Protein AF-A0A4P9YYE5-F1 (afdb_monomer_lite)

Secondary structure (DSSP, 8-state):
---EE--SSSS-EEE-TT--HHHHHHHHHTT--EEEPPPP----------TTTTPPP---

Radius of gyration: 18.43 Å; chains: 1; bounding box: 43×34×32 Å

Organism: NCBI:txid1712513

Foldseek 3Di:
DWDWDDPPPPQAIETEPPDDVVVVVVCVVVPHHYDYDDDDDDPDDDDDDDPVPPDDDDDD

Sequence (60 aa):
MPRFHHQLLPHQVEVEAAFDETIAGELKRRGHALVRSPQETIREIHAVSDGRKHGKAAGY

InterPro domains:
  IPR029055 Nucleophile aminohydrolases, N-terminal [SSF56235] (1-60)
  IPR043137 Gamma-glutamyltranspeptidase, small subunit, C-terminal domain [G3DSA:3.60.20.40] (1-60)

Structure (mmCIF, N/CA/C/O backbone):
data_AF-A0A4P9YYE5-F1
#
_entry.id   AF-A0A4P9YYE5-F1
#
loop_
_atom_site.group_PDB
_atom_site.id
_atom_site.type_symbol
_atom_site.label_atom_id
_atom_site.label_alt_id
_atom_site.label_comp_id
_atom_site.label_asym_id
_atom_site.label_entity_id
_atom_site.label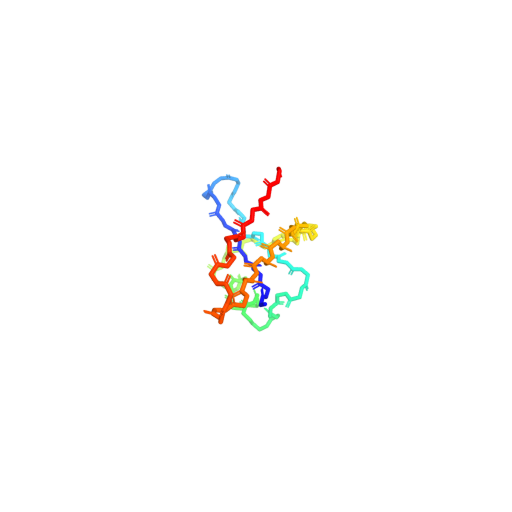_seq_id
_atom_site.pdbx_PDB_ins_code
_atom_site.Cartn_x
_atom_site.Cartn_y
_atom_site.Cartn_z
_atom_site.occupancy
_atom_site.B_iso_or_equiv
_atom_site.auth_seq_id
_atom_site.auth_comp_id
_atom_site.auth_asym_id
_atom_site.auth_atom_id
_atom_site.pdbx_PDB_model_num
ATOM 1 N N . MET A 1 1 ? 3.924 -10.453 -9.175 1.00 70.06 1 MET A N 1
ATOM 2 C CA . MET A 1 1 ? 2.976 -10.400 -8.037 1.00 70.06 1 MET A CA 1
ATOM 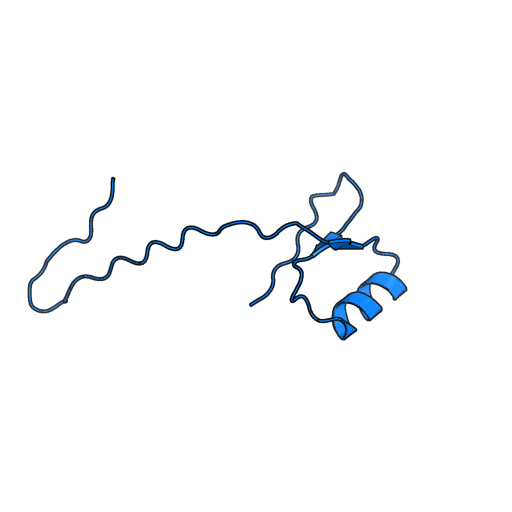3 C C . MET A 1 1 ? 3.011 -8.987 -7.471 1.00 70.06 1 MET A C 1
ATOM 5 O O . MET A 1 1 ? 4.121 -8.491 -7.318 1.00 70.06 1 MET A O 1
ATOM 9 N N . PRO A 1 2 ? 1.862 -8.333 -7.226 1.00 82.25 2 PRO A N 1
ATOM 10 C CA . PRO A 1 2 ? 1.816 -6.964 -6.710 1.00 82.25 2 PRO A CA 1
ATOM 11 C C . PRO A 1 2 ? 2.308 -6.889 -5.257 1.00 82.25 2 PRO A C 1
ATOM 13 O O . PRO A 1 2 ? 2.031 -7.786 -4.459 1.00 82.25 2 PRO A O 1
ATOM 16 N N . ARG A 1 3 ? 3.042 -5.827 -4.921 1.00 85.44 3 ARG A N 1
ATOM 17 C CA . ARG A 1 3 ? 3.672 -5.621 -3.605 1.00 85.44 3 ARG A CA 1
ATOM 18 C C . ARG A 1 3 ? 2.888 -4.643 -2.728 1.00 85.44 3 ARG A C 1
ATOM 20 O O . ARG A 1 3 ? 2.100 -3.829 -3.214 1.00 85.44 3 ARG A O 1
ATOM 27 N N . PHE A 1 4 ? 3.153 -4.719 -1.426 1.00 89.69 4 PHE A N 1
ATOM 28 C CA . PHE A 1 4 ? 2.761 -3.708 -0.450 1.00 89.69 4 PHE A CA 1
ATOM 29 C C . PHE A 1 4 ? 3.896 -3.452 0.549 1.00 89.69 4 PHE A C 1
ATOM 31 O O . PHE A 1 4 ? 4.764 -4.307 0.736 1.00 89.69 4 PHE A O 1
ATOM 38 N N . HIS A 1 5 ? 3.885 -2.287 1.191 1.00 90.88 5 HIS A N 1
ATOM 39 C CA . HIS A 1 5 ? 4.917 -1.843 2.122 1.00 90.88 5 HIS A CA 1
ATOM 40 C C . HIS A 1 5 ? 4.323 -1.024 3.280 1.00 90.88 5 HIS A C 1
ATOM 42 O O . HIS A 1 5 ? 3.346 -0.302 3.105 1.00 90.88 5 HIS A O 1
ATOM 48 N N . HIS A 1 6 ? 4.916 -1.131 4.471 1.00 92.12 6 HIS A N 1
ATOM 49 C CA . HIS A 1 6 ? 4.609 -0.294 5.633 1.00 92.12 6 HIS A CA 1
ATOM 50 C C . HIS A 1 6 ? 5.880 -0.137 6.479 1.00 92.12 6 HIS A C 1
ATOM 52 O O . HIS A 1 6 ? 6.435 -1.133 6.942 1.00 92.12 6 HIS A O 1
ATOM 58 N N . GLN A 1 7 ? 6.325 1.096 6.721 1.00 92.38 7 GLN A N 1
ATOM 59 C CA . GLN A 1 7 ? 7.579 1.409 7.437 1.00 92.38 7 GLN A CA 1
ATOM 60 C C . GLN A 1 7 ? 7.359 1.992 8.838 1.00 92.38 7 GLN A C 1
ATOM 62 O O . GLN A 1 7 ? 8.176 2.752 9.347 1.00 92.38 7 GLN A O 1
ATOM 67 N N . LEU A 1 8 ? 6.244 1.625 9.476 1.00 90.62 8 LEU A N 1
ATOM 68 C CA . LEU A 1 8 ? 5.768 2.148 10.762 1.00 90.62 8 LEU A CA 1
ATOM 69 C C . LEU A 1 8 ? 5.315 3.612 10.682 1.00 90.62 8 LEU A C 1
ATOM 71 O O . LEU A 1 8 ? 4.161 3.873 11.001 1.00 90.62 8 LEU A O 1
ATOM 75 N N . LEU A 1 9 ? 6.177 4.527 10.238 1.00 86.62 9 LEU A N 1
ATOM 76 C CA . LEU A 1 9 ? 5.886 5.944 10.017 1.00 86.62 9 LEU A CA 1
ATOM 77 C C . LEU A 1 9 ? 6.231 6.336 8.566 1.00 86.62 9 LEU A C 1
ATOM 79 O O . LEU A 1 9 ? 7.351 6.065 8.143 1.00 86.62 9 LEU A O 1
ATOM 83 N N . PRO A 1 10 ? 5.338 7.006 7.811 1.00 87.25 10 PRO A N 1
ATOM 84 C CA . PRO A 1 10 ? 3.953 7.334 8.161 1.00 87.25 10 PRO A CA 1
ATOM 85 C C . PRO A 1 10 ? 3.094 6.076 8.378 1.00 87.25 10 PRO A C 1
ATOM 87 O O . PRO A 1 10 ? 3.400 5.008 7.852 1.00 87.25 10 PRO A O 1
ATOM 90 N N . HIS A 1 11 ? 2.024 6.198 9.173 1.00 92.69 11 HIS A N 1
ATOM 91 C CA . HIS A 1 11 ? 1.106 5.098 9.513 1.00 92.69 11 HIS A CA 1
ATOM 92 C C . HIS A 1 11 ? 0.174 4.742 8.340 1.00 92.69 11 HIS A C 1
ATOM 94 O O . HIS A 1 11 ? -1.046 4.890 8.424 1.00 92.69 11 HIS A O 1
ATOM 100 N N . GLN A 1 12 ? 0.754 4.312 7.223 1.00 92.75 12 GLN A N 1
ATOM 101 C CA . GLN A 1 12 ? 0.039 3.967 6.001 1.00 92.75 12 GLN A CA 1
ATOM 102 C C . GLN A 1 12 ? 0.665 2.750 5.328 1.00 92.75 12 GLN A C 1
ATOM 104 O O . GLN A 1 12 ? 1.880 2.553 5.349 1.00 92.75 12 GLN A O 1
ATOM 109 N N . VAL A 1 13 ? -0.184 1.931 4.718 1.00 93.00 13 VAL A N 1
ATOM 110 C CA . VAL A 1 13 ? 0.222 0.812 3.874 1.00 93.00 13 VAL A CA 1
ATOM 111 C C . VAL A 1 13 ? 0.237 1.298 2.433 1.00 93.00 13 VAL A C 1
ATOM 113 O O . VAL A 1 13 ? -0.798 1.663 1.875 1.00 93.00 13 VAL A O 1
ATOM 116 N N . GLU A 1 14 ? 1.406 1.290 1.820 1.00 93.38 14 GLU A N 1
ATOM 117 C CA . GLU A 1 14 ? 1.563 1.583 0.405 1.00 93.38 14 GLU A CA 1
ATOM 118 C C . GLU A 1 14 ? 1.335 0.310 -0.398 1.00 93.38 14 GLU A C 1
ATOM 120 O O . GLU A 1 14 ? 1.931 -0.725 -0.112 1.00 93.38 14 GLU A O 1
ATOM 125 N N . VAL A 1 15 ? 0.448 0.368 -1.387 1.00 91.75 15 VAL A N 1
ATOM 126 C CA . VAL A 1 15 ? 0.106 -0.774 -2.240 1.00 91.75 15 VAL A CA 1
ATOM 127 C C . VAL A 1 15 ? 0.282 -0.406 -3.707 1.00 91.75 15 VAL A C 1
ATOM 129 O O . VAL A 1 15 ? -0.025 0.713 -4.125 1.00 91.75 15 VAL A O 1
ATOM 132 N N . GLU A 1 16 ? 0.752 -1.350 -4.516 1.00 90.62 16 GLU A N 1
ATOM 133 C CA . GLU A 1 16 ? 0.849 -1.154 -5.963 1.00 90.62 16 GLU A CA 1
ATOM 134 C C . GLU A 1 16 ? -0.539 -1.090 -6.632 1.00 90.62 16 GLU A C 1
ATOM 136 O O . GLU A 1 16 ? -1.561 -1.519 -6.083 1.00 90.62 16 GLU A O 1
ATOM 141 N N . ALA A 1 17 ? -0.591 -0.558 -7.857 1.00 85.12 17 ALA A N 1
ATOM 142 C CA . ALA A 1 17 ? -1.840 -0.383 -8.604 1.00 85.12 17 ALA A CA 1
ATOM 143 C C . ALA A 1 17 ? -2.599 -1.701 -8.843 1.00 85.12 17 ALA A C 1
ATOM 145 O O . ALA A 1 17 ? -3.822 -1.717 -8.786 1.00 85.12 17 ALA A O 1
ATOM 146 N N . ALA A 1 18 ? -1.881 -2.805 -9.062 1.00 89.00 18 ALA A N 1
ATOM 147 C CA . ALA A 1 18 ? -2.471 -4.119 -9.321 1.00 89.00 18 ALA A CA 1
ATOM 148 C C . ALA A 1 18 ? -2.750 -4.940 -8.044 1.00 89.00 18 ALA A C 1
ATOM 150 O O . ALA A 1 18 ? -3.005 -6.138 -8.140 1.00 89.00 18 ALA A O 1
ATOM 151 N N . PHE A 1 19 ? -2.646 -4.341 -6.851 1.00 91.00 19 PHE A N 1
ATOM 152 C CA . PHE A 1 19 ? -2.879 -5.038 -5.584 1.00 91.00 19 PHE A CA 1
ATOM 153 C C . PHE A 1 19 ? -4.345 -5.469 -5.427 1.00 91.00 19 PHE A C 1
ATOM 155 O O . PHE A 1 19 ? -5.250 -4.707 -5.762 1.00 91.00 19 PHE A O 1
ATOM 162 N N . ASP A 1 20 ? -4.560 -6.674 -4.893 1.00 93.56 20 ASP A N 1
ATOM 163 C CA . ASP A 1 20 ? -5.875 -7.307 -4.751 1.00 93.56 20 ASP A CA 1
ATOM 164 C C . ASP A 1 20 ? -6.851 -6.442 -3.931 1.00 93.56 20 ASP A C 1
ATOM 166 O O . ASP A 1 20 ? -6.593 -6.099 -2.773 1.00 93.56 20 ASP A O 1
ATOM 170 N N . GLU A 1 21 ? -7.992 -6.103 -4.533 1.00 93.25 21 GLU A N 1
ATOM 171 C CA . GLU A 1 21 ? -9.002 -5.232 -3.922 1.00 93.25 21 GLU A CA 1
ATOM 172 C C . GLU A 1 21 ? -9.767 -5.897 -2.770 1.00 93.25 21 GLU A C 1
ATOM 174 O O . GLU A 1 21 ? -10.201 -5.213 -1.841 1.00 93.25 21 GLU A O 1
ATOM 179 N N . THR A 1 22 ? -9.897 -7.225 -2.777 1.00 96.19 22 THR A N 1
ATOM 180 C CA . THR A 1 22 ? -10.508 -7.976 -1.672 1.00 96.19 22 THR A CA 1
ATOM 181 C C . THR A 1 22 ? -9.631 -7.854 -0.433 1.00 96.19 22 THR A C 1
ATOM 183 O O . THR A 1 22 ? -10.105 -7.470 0.638 1.00 96.19 22 THR A O 1
ATOM 186 N N . ILE A 1 23 ? -8.325 -8.094 -0.587 1.00 94.81 23 ILE A N 1
ATOM 187 C CA . ILE A 1 23 ? -7.351 -7.951 0.504 1.00 94.81 23 ILE A CA 1
ATOM 188 C C . ILE A 1 23 ? -7.262 -6.486 0.951 1.00 94.81 23 ILE A C 1
ATOM 190 O O . ILE A 1 23 ? -7.241 -6.206 2.151 1.00 94.81 23 ILE A O 1
ATOM 194 N N . ALA A 1 24 ? -7.271 -5.535 0.012 1.00 93.88 24 ALA A N 1
ATOM 195 C CA . ALA A 1 24 ? -7.309 -4.110 0.334 1.00 93.88 24 ALA A CA 1
ATOM 196 C C . ALA A 1 24 ? -8.545 -3.744 1.178 1.00 93.88 24 ALA A C 1
ATOM 198 O O . ALA A 1 24 ? -8.436 -2.979 2.140 1.00 93.88 24 ALA A O 1
ATOM 199 N N . GLY A 1 25 ? -9.711 -4.313 0.859 1.00 96.00 25 GLY A N 1
ATOM 200 C CA . GLY A 1 25 ? -10.943 -4.151 1.630 1.00 96.00 25 GLY A CA 1
ATOM 201 C C . GLY A 1 25 ? -10.833 -4.702 3.054 1.00 96.00 25 GLY A C 1
ATOM 202 O O . GLY A 1 25 ? -11.189 -4.011 4.010 1.00 96.00 25 GLY A O 1
ATOM 203 N N . GLU A 1 26 ? -10.288 -5.910 3.215 1.00 97.25 26 GLU A N 1
ATOM 204 C CA . GLU A 1 26 ? -10.024 -6.520 4.526 1.00 97.25 26 GLU A CA 1
ATOM 205 C C . GLU A 1 26 ? -9.099 -5.655 5.393 1.00 97.25 26 GLU A C 1
ATOM 207 O O . GLU A 1 26 ? -9.375 -5.443 6.576 1.00 97.25 26 GLU A O 1
ATOM 212 N N . LEU A 1 27 ? -8.024 -5.116 4.811 1.00 95.44 27 LEU A N 1
ATOM 213 C CA . LEU A 1 27 ? -7.072 -4.255 5.516 1.00 95.44 27 LEU A CA 1
ATOM 214 C C . LEU A 1 27 ? -7.720 -2.942 5.967 1.00 95.44 27 LEU A C 1
ATOM 216 O O . LEU A 1 27 ? -7.544 -2.535 7.117 1.00 95.44 27 LEU A O 1
ATOM 220 N N . LYS A 1 28 ? -8.535 -2.320 5.108 1.00 95.88 28 LYS A N 1
ATOM 221 C CA . LYS A 1 28 ? -9.299 -1.119 5.474 1.00 95.88 28 LYS A CA 1
ATOM 222 C C . LYS A 1 28 ? -10.250 -1.387 6.638 1.00 95.88 28 LYS A C 1
ATOM 224 O O . LYS A 1 28 ? -10.287 -0.594 7.575 1.00 95.88 28 LYS A O 1
ATOM 229 N N . ARG A 1 29 ? -10.973 -2.517 6.642 1.00 97.50 29 ARG A N 1
ATOM 230 C CA . ARG A 1 29 ? -11.864 -2.865 7.769 1.00 97.50 29 ARG A CA 1
ATOM 231 C C . ARG A 1 29 ? -11.126 -3.047 9.092 1.00 97.50 29 ARG A C 1
ATOM 233 O O . ARG A 1 29 ? -11.713 -2.828 10.145 1.00 97.50 29 ARG A O 1
ATOM 240 N N . ARG A 1 30 ? -9.860 -3.457 9.042 1.00 96.75 30 ARG A N 1
ATOM 241 C CA . ARG A 1 30 ? -8.996 -3.612 10.221 1.00 96.75 30 ARG A CA 1
ATOM 242 C C . ARG A 1 30 ? -8.359 -2.295 10.682 1.00 96.75 30 ARG A C 1
ATOM 244 O O . ARG A 1 30 ? -7.634 -2.304 11.668 1.00 96.75 30 ARG A O 1
ATOM 251 N N . GLY A 1 31 ? -8.640 -1.179 10.005 1.00 95.94 31 GLY A N 1
ATOM 252 C CA . GLY A 1 31 ? -8.169 0.155 10.383 1.00 95.94 31 GLY A CA 1
ATOM 253 C C . GLY A 1 31 ? -6.879 0.602 9.694 1.00 95.94 31 GLY A C 1
ATOM 254 O O . GLY A 1 31 ? -6.310 1.617 10.086 1.00 95.94 31 GLY A O 1
ATOM 255 N N . HIS A 1 32 ? -6.403 -0.114 8.670 1.00 96.06 32 HIS A N 1
ATOM 256 C CA . HIS A 1 32 ? -5.230 0.320 7.912 1.00 96.06 32 HIS A CA 1
ATOM 257 C C . HIS A 1 32 ? -5.591 1.421 6.907 1.00 96.06 32 HIS A C 1
ATOM 259 O O . HIS A 1 32 ? -6.504 1.266 6.091 1.00 96.06 32 HIS A O 1
ATOM 265 N N . ALA A 1 33 ? -4.828 2.514 6.922 1.00 94.62 33 ALA A N 1
ATOM 266 C CA . ALA A 1 33 ? -4.853 3.519 5.866 1.00 94.62 33 ALA A CA 1
ATOM 267 C C . ALA A 1 33 ? -4.039 3.012 4.667 1.00 94.62 33 ALA A C 1
ATOM 269 O O . ALA A 1 33 ? -2.875 2.656 4.831 1.00 94.62 33 ALA A O 1
ATOM 270 N N . LEU A 1 34 ? -4.642 2.953 3.476 1.00 94.00 34 LEU A N 1
ATOM 271 C CA . LEU A 1 34 ? -3.971 2.499 2.253 1.00 94.00 34 LEU A CA 1
ATOM 272 C C . LEU A 1 34 ? -3.699 3.677 1.319 1.00 94.00 34 LEU A C 1
ATOM 274 O O . LEU A 1 34 ? -4.593 4.488 1.073 1.00 94.00 34 LEU A O 1
ATOM 278 N N . VAL A 1 35 ? -2.502 3.708 0.741 1.00 93.25 35 VAL A N 1
ATOM 279 C CA . VAL A 1 35 ? -2.086 4.678 -0.279 1.00 93.25 35 VAL A CA 1
ATOM 280 C C . VAL A 1 35 ? -1.585 3.923 -1.507 1.00 93.25 35 VAL A C 1
ATOM 282 O O . VAL A 1 35 ? -0.918 2.898 -1.387 1.00 93.25 35 VAL A O 1
ATOM 285 N N . ARG A 1 36 ? -1.925 4.401 -2.709 1.00 88.50 36 ARG A N 1
ATOM 286 C CA . ARG A 1 36 ? -1.412 3.815 -3.954 1.00 88.50 36 ARG A CA 1
ATOM 287 C C . ARG A 1 36 ? -0.011 4.351 -4.221 1.00 88.50 36 ARG A C 1
ATOM 289 O O . ARG A 1 36 ? 0.172 5.561 -4.322 1.00 88.50 36 ARG A O 1
ATOM 296 N N . SER A 1 37 ? 0.949 3.444 -4.341 1.00 80.00 37 SER A N 1
ATOM 297 C CA . SER A 1 37 ? 2.317 3.785 -4.715 1.00 80.00 37 SER A CA 1
ATOM 298 C C . SER A 1 37 ? 2.423 3.937 -6.242 1.00 80.00 37 SER A C 1
ATOM 300 O O . SER A 1 37 ? 1.863 3.104 -6.970 1.00 80.00 37 SER A O 1
ATOM 302 N N . PRO A 1 38 ? 3.100 4.983 -6.758 1.00 66.25 38 PRO A N 1
ATOM 303 C CA . PRO A 1 38 ? 3.505 5.019 -8.159 1.00 66.25 38 PRO A CA 1
ATOM 304 C C . PRO A 1 38 ? 4.445 3.838 -8.434 1.00 66.25 38 PRO A C 1
ATOM 306 O O . PRO A 1 38 ? 5.293 3.529 -7.603 1.00 66.25 38 PRO A O 1
ATOM 309 N N . GLN A 1 39 ? 4.275 3.150 -9.570 1.00 58.81 39 GLN A N 1
ATOM 310 C CA . GLN A 1 39 ? 5.011 1.914 -9.857 1.00 58.81 39 GLN A CA 1
ATOM 311 C C . GLN A 1 39 ? 6.519 2.083 -9.628 1.00 58.81 39 GLN A C 1
ATOM 313 O O . GLN A 1 39 ? 7.185 2.827 -10.349 1.00 58.81 39 GLN A O 1
ATOM 318 N N . GLU A 1 40 ? 7.075 1.348 -8.665 1.00 57.56 40 GLU A N 1
ATOM 319 C CA . GLU A 1 40 ? 8.522 1.260 -8.543 1.00 57.56 40 GLU A CA 1
ATOM 320 C C . GLU A 1 40 ? 9.086 0.450 -9.710 1.00 57.56 40 GLU A C 1
ATOM 322 O O . GLU A 1 40 ? 8.756 -0.723 -9.903 1.00 57.56 40 GLU A O 1
ATOM 327 N N . THR A 1 41 ? 9.965 1.080 -10.487 1.00 49.94 41 THR A N 1
ATOM 328 C CA . THR A 1 41 ? 10.692 0.428 -11.577 1.00 49.94 41 THR A CA 1
ATOM 329 C C . THR A 1 41 ? 11.696 -0.570 -11.000 1.00 49.94 41 THR A C 1
ATOM 331 O O . THR A 1 41 ? 12.830 -0.213 -10.680 1.00 49.94 41 THR A O 1
ATOM 334 N N . ILE A 1 42 ? 11.309 -1.840 -10.876 1.00 53.66 42 ILE A N 1
ATOM 335 C CA . ILE A 1 42 ? 12.284 -2.913 -10.672 1.00 53.66 42 ILE A CA 1
ATOM 336 C C . ILE A 1 42 ? 13.069 -3.043 -11.981 1.00 53.66 42 ILE A C 1
ATOM 338 O O . ILE A 1 42 ? 12.521 -3.458 -13.002 1.00 53.66 42 ILE A O 1
ATOM 342 N N . ARG A 1 43 ? 14.356 -2.685 -11.981 1.00 48.88 43 ARG A N 1
ATOM 343 C CA . ARG A 1 43 ? 15.265 -3.098 -13.057 1.00 48.88 43 ARG A CA 1
ATOM 344 C C . ARG A 1 43 ? 15.634 -4.554 -12.813 1.00 48.88 43 ARG A C 1
ATOM 346 O O . ARG A 1 43 ? 16.606 -4.846 -12.126 1.00 48.88 43 ARG A O 1
ATOM 353 N N . GLU A 1 44 ? 14.816 -5.464 -1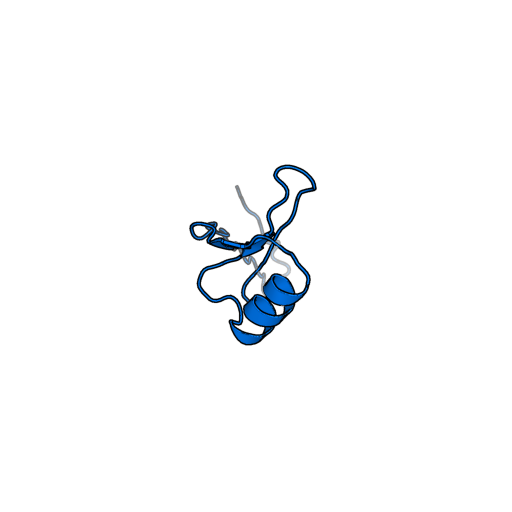3.323 1.00 53.16 44 GLU A N 1
ATOM 354 C CA . GLU A 1 44 ? 15.109 -6.892 -13.259 1.00 53.16 44 GLU A CA 1
ATOM 355 C C . GLU A 1 44 ? 16.235 -7.201 -14.261 1.00 53.16 44 GLU A C 1
ATOM 357 O O . GLU A 1 44 ? 16.033 -7.177 -15.474 1.00 53.16 44 GLU A O 1
ATOM 362 N N . ILE A 1 45 ? 17.456 -7.428 -13.764 1.00 60.41 45 ILE A N 1
ATOM 363 C CA . ILE A 1 45 ? 18.574 -7.917 -14.580 1.00 60.41 45 ILE A CA 1
ATOM 364 C C . ILE A 1 45 ? 18.768 -9.390 -14.240 1.00 60.41 45 ILE A C 1
ATOM 366 O O . ILE A 1 45 ? 19.370 -9.735 -13.226 1.00 60.41 45 ILE A O 1
ATOM 370 N N . HIS A 1 46 ? 18.242 -10.266 -15.092 1.00 58.31 46 HIS A N 1
ATOM 371 C CA . HIS A 1 46 ? 18.486 -11.701 -15.006 1.00 58.31 46 HIS A CA 1
ATOM 372 C C . HIS A 1 46 ? 19.597 -12.079 -15.983 1.00 58.31 46 HIS A C 1
ATOM 374 O O . HIS A 1 46 ? 19.404 -12.057 -17.197 1.00 58.31 46 HIS A O 1
ATOM 380 N N . ALA A 1 47 ? 20.763 -12.441 -15.449 1.00 60.56 47 ALA A N 1
ATOM 381 C CA . ALA A 1 47 ? 21.862 -12.986 -16.232 1.00 60.56 47 ALA A CA 1
ATOM 382 C C . ALA A 1 47 ? 21.975 -14.495 -15.976 1.00 60.56 47 ALA A C 1
ATOM 384 O O . ALA A 1 47 ? 22.177 -14.928 -14.843 1.00 60.56 47 ALA A O 1
ATOM 385 N N . VAL A 1 48 ? 21.844 -15.297 -17.035 1.00 55.84 48 VAL A N 1
ATOM 386 C CA . VAL A 1 48 ? 21.982 -16.760 -16.983 1.00 55.84 48 VAL A CA 1
ATOM 387 C C . VAL A 1 48 ? 23.013 -17.190 -18.023 1.00 55.84 48 VAL A C 1
ATOM 389 O O . VAL A 1 48 ? 22.890 -16.847 -19.197 1.00 55.84 48 VAL A O 1
ATOM 392 N N . SER A 1 49 ? 24.022 -17.949 -17.594 1.00 55.69 49 SER A N 1
ATOM 393 C CA . SER A 1 49 ? 25.033 -18.539 -18.479 1.00 55.69 49 SER A CA 1
ATOM 394 C C . SER A 1 49 ? 24.727 -20.007 -18.772 1.00 55.69 49 SER A C 1
ATOM 396 O O . SER A 1 49 ? 24.338 -20.752 -17.874 1.00 55.69 49 SER A O 1
ATOM 398 N N . ASP A 1 50 ? 24.962 -20.445 -20.013 1.00 49.69 50 ASP A N 1
ATOM 399 C CA . ASP A 1 50 ? 24.833 -21.853 -20.408 1.00 49.69 50 ASP A CA 1
ATOM 400 C C . ASP A 1 50 ? 25.862 -22.730 -19.667 1.00 49.69 50 ASP A C 1
ATOM 402 O O . ASP A 1 50 ? 27.081 -22.569 -19.811 1.00 49.69 50 ASP A O 1
ATOM 406 N N . GLY A 1 51 ? 25.356 -23.690 -18.888 1.00 57.19 51 GLY A N 1
ATOM 407 C CA . GLY A 1 51 ? 26.152 -24.601 -18.066 1.00 57.19 51 GLY A CA 1
ATOM 408 C C . GLY A 1 51 ? 27.067 -25.546 -18.850 1.00 57.19 51 GLY A C 1
ATOM 409 O O . GLY A 1 51 ? 27.971 -26.131 -18.260 1.00 57.19 51 GLY A O 1
ATOM 410 N N . ARG A 1 52 ? 26.900 -25.676 -20.172 1.00 63.41 52 ARG A N 1
ATOM 411 C CA . ARG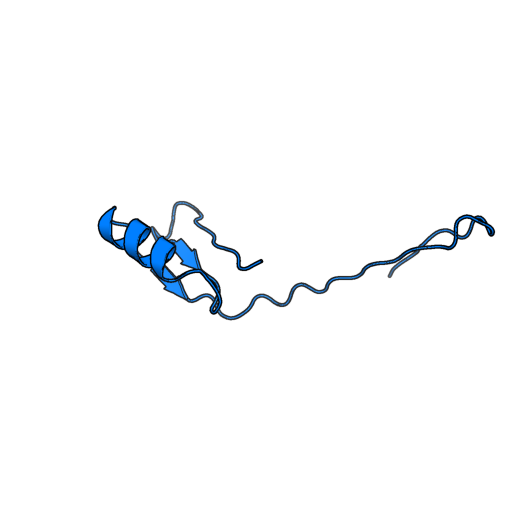 A 1 52 ? 27.776 -26.505 -21.017 1.00 63.41 52 ARG A CA 1
ATOM 412 C C . ARG A 1 52 ? 29.104 -25.830 -21.363 1.00 63.41 52 ARG A C 1
ATOM 414 O O . ARG A 1 52 ? 30.016 -26.508 -21.825 1.00 63.41 52 ARG A O 1
ATOM 421 N N . LYS A 1 53 ? 29.218 -24.509 -21.171 1.00 52.97 53 LYS A N 1
ATOM 422 C CA . LYS A 1 53 ? 30.371 -23.709 -21.631 1.00 52.97 53 LYS A CA 1
ATOM 423 C C . LYS A 1 53 ? 31.112 -22.968 -20.508 1.00 52.97 53 LYS A C 1
ATOM 425 O O . LYS A 1 53 ? 31.996 -22.167 -20.791 1.00 52.97 53 LYS A O 1
ATOM 430 N N . HIS A 1 54 ? 30.765 -23.219 -19.243 1.00 61.84 54 HIS A N 1
ATOM 431 C CA . HIS A 1 54 ? 31.407 -22.628 -18.052 1.00 61.84 54 HIS A CA 1
ATOM 432 C C . HIS A 1 54 ? 31.530 -21.085 -18.051 1.00 61.84 54 HIS A C 1
ATOM 434 O O . HIS A 1 54 ? 32.371 -20.529 -17.342 1.00 61.84 54 HIS A O 1
ATOM 440 N N . GLY A 1 55 ? 30.705 -20.370 -18.823 1.00 61.75 55 GLY A N 1
ATOM 441 C CA . GLY A 1 55 ? 30.715 -18.906 -18.846 1.00 61.75 55 GLY A CA 1
ATOM 442 C C . GLY A 1 55 ? 30.188 -18.329 -17.530 1.00 61.75 55 GLY A C 1
ATOM 443 O O . GLY A 1 55 ? 29.192 -18.812 -16.997 1.00 61.75 55 GLY A O 1
ATOM 444 N N . LYS A 1 56 ? 30.820 -17.279 -16.999 1.00 65.44 56 LYS A N 1
ATOM 445 C CA . LYS A 1 56 ? 30.324 -16.558 -15.816 1.00 65.44 56 LYS A CA 1
ATOM 4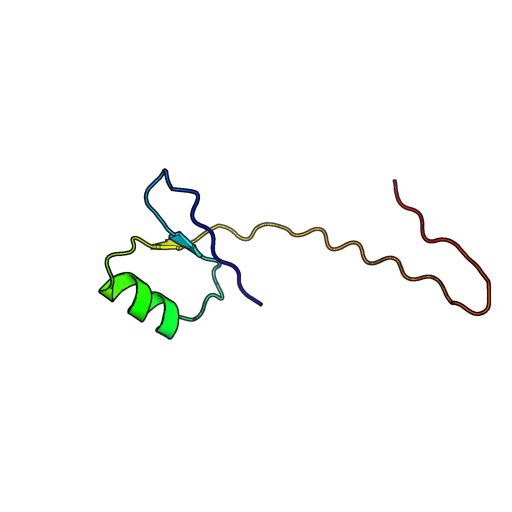46 C C . LYS A 1 56 ? 29.501 -15.353 -16.256 1.00 65.44 56 LYS A C 1
ATOM 448 O O . LYS A 1 56 ? 29.946 -14.593 -17.111 1.00 65.44 56 LYS A O 1
ATOM 453 N N . ALA A 1 57 ? 28.312 -15.199 -15.682 1.00 67.81 57 ALA A N 1
ATOM 454 C CA . ALA A 1 57 ?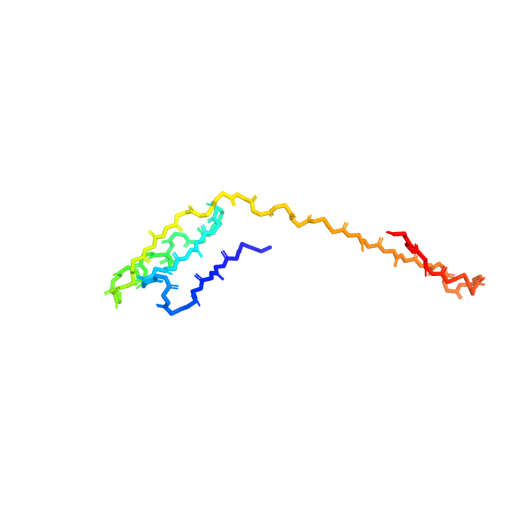 27.522 -13.988 -15.847 1.00 67.81 57 ALA A CA 1
ATOM 455 C C . ALA A 1 57 ? 28.262 -12.804 -15.200 1.00 67.81 57 ALA A C 1
ATOM 457 O O . ALA A 1 57 ? 28.840 -12.957 -14.123 1.00 67.81 57 ALA A O 1
ATOM 458 N N . ALA A 1 58 ? 28.252 -11.644 -15.854 1.00 69.69 58 ALA A N 1
ATOM 459 C CA . ALA A 1 58 ? 28.843 -10.407 -15.350 1.00 69.69 58 ALA A CA 1
ATOM 460 C C . ALA A 1 58 ? 27.905 -9.223 -15.630 1.00 69.69 58 ALA A C 1
ATOM 462 O O . ALA A 1 58 ? 27.094 -9.282 -16.554 1.00 69.69 58 ALA A O 1
ATOM 463 N N . GLY A 1 59 ? 28.030 -8.161 -14.834 1.00 71.56 59 GLY A N 1
ATOM 464 C CA . GLY A 1 59 ? 27.320 -6.890 -14.993 1.00 71.56 59 GLY A CA 1
ATOM 465 C C . GLY A 1 59 ? 28.275 -5.708 -14.801 1.00 71.56 59 GLY A C 1
ATOM 466 O O . GLY A 1 59 ? 29.426 -5.916 -14.411 1.00 71.56 59 GLY A O 1
ATOM 467 N N . TYR A 1 60 ? 27.798 -4.496 -15.091 1.00 62.44 60 TYR A N 1
ATOM 468 C CA . TYR A 1 60 ? 28.466 -3.231 -14.768 1.00 62.44 60 TYR A CA 1
ATOM 469 C C . TYR A 1 60 ? 27.609 -2.409 -13.807 1.00 62.44 60 TYR A C 1
ATOM 471 O O . TYR A 1 60 ? 26.363 -2.538 -13.879 1.00 62.44 60 TYR A O 1
#

pLDDT: mean 79.04, std 16.62, range [48.88, 97.5]